Protein AF-A0A2V7EN16-F1 (afdb_monomer)

Solvent-accessible surface area (backbone atoms only — not comparable to full-atom values): 5586 Å² total; per-residue (Å²): 133,82,66,64,67,80,48,79,71,51,72,68,52,30,48,32,46,41,73,71,68,46,59,67,83,58,54,55,36,51,78,79,33,68,69,55,37,56,53,24,54,51,41,35,49,50,54,56,56,60,70,67,51,82,79,87,70,80,61,92,66,48,67,58,62,50,55,75,69,56,84,74,79,75,79,86,78,72,98,69,72,83,82,93,79,132

Secondary structure (DSSP, 8-state):
---GGGSPPPHHHHHHHHTT-S-HHHHTHHHH-HHHHHHHHHHHHHHHHHTTSPP-PPPTTHHHHHHTT--PPPP-----PPPS--

Radius of gyration: 27.63 Å; Cα contacts (8 Å, |Δi|>4): 37; chains: 1; bounding box: 75×45×47 Å

Foldseek 3Di:
DDDCLPDADDLVLLLCVLVVNHPPSNVVSCVPDPVSVVSSVVNVVVVVVVVPDDDDDDDPCPVVVVVVPDDDDDDPDDPDDPDPDD

Sequence (86 aa):
MTDLRLQHLTPDETELWAQGLLPAARELHLASCGECRVVGDRERKLFRELAQLPRFAPEFGFVERIMARVRIPTPSGSH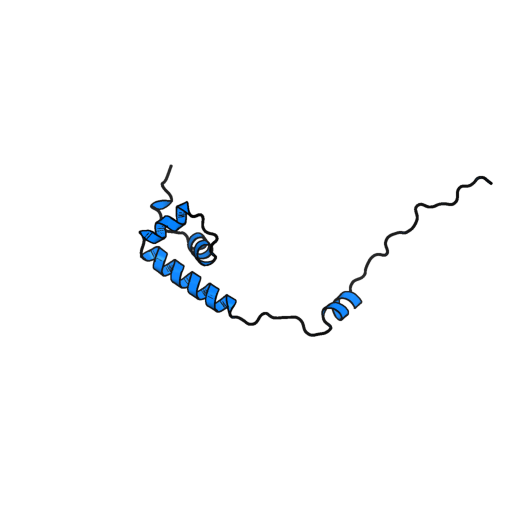LGPDPDS

pLDDT: mean 87.06, std 13.29, range [46.19, 97.75]

Structure (mmCIF, N/CA/C/O backbone):
data_AF-A0A2V7EN16-F1
#
_entry.id   AF-A0A2V7EN16-F1
#
loop_
_atom_site.group_PDB
_atom_site.id
_atom_site.type_symbol
_atom_site.label_atom_id
_atom_site.label_alt_id
_atom_site.label_comp_id
_atom_site.label_asym_id
_atom_site.label_entity_id
_atom_site.label_seq_id
_atom_site.pdbx_PDB_ins_code
_atom_site.Cartn_x
_atom_site.Cartn_y
_atom_site.Cartn_z
_atom_site.occupancy
_atom_site.B_iso_or_equiv
_atom_site.auth_seq_id
_atom_site.auth_comp_id
_atom_site.auth_asym_id
_atom_site.auth_atom_id
_atom_site.pdbx_PDB_model_num
ATOM 1 N N . MET A 1 1 ? 12.831 20.290 -17.097 1.00 46.19 1 MET A N 1
ATOM 2 C CA . MET A 1 1 ? 11.934 19.306 -16.455 1.00 46.19 1 MET A CA 1
ATOM 3 C C . MET A 1 1 ? 12.697 18.001 -16.354 1.00 46.19 1 MET A C 1
ATOM 5 O O . MET A 1 1 ? 13.063 17.466 -17.391 1.00 46.19 1 MET A O 1
ATOM 9 N N . THR A 1 2 ? 13.034 17.558 -15.146 1.00 64.25 2 THR A N 1
ATOM 10 C CA . THR A 1 2 ? 13.813 16.329 -14.935 1.00 64.25 2 THR A CA 1
ATOM 11 C C . THR A 1 2 ? 12.926 15.113 -15.178 1.00 64.25 2 THR A C 1
ATOM 13 O O . THR A 1 2 ? 11.816 15.061 -14.650 1.00 64.25 2 THR A O 1
ATOM 16 N N . ASP A 1 3 ? 13.388 14.151 -15.977 1.00 73.00 3 ASP A N 1
ATOM 17 C CA . ASP A 1 3 ? 12.645 12.911 -16.192 1.00 73.00 3 ASP A CA 1
ATOM 18 C C . ASP A 1 3 ? 12.756 12.031 -14.945 1.00 73.00 3 ASP A C 1
ATOM 20 O O . ASP A 1 3 ? 13.778 11.387 -14.695 1.00 73.00 3 ASP A O 1
ATOM 24 N N . LEU A 1 4 ? 11.690 12.027 -14.146 1.00 72.06 4 LEU A N 1
ATOM 25 C CA . LEU A 1 4 ? 11.607 11.220 -12.936 1.00 72.06 4 LEU A CA 1
ATOM 26 C C . LEU A 1 4 ? 11.789 9.733 -13.252 1.00 72.06 4 LEU A C 1
ATOM 28 O O . LEU A 1 4 ? 12.370 9.034 -12.435 1.00 72.06 4 LEU A O 1
ATOM 32 N N . ARG A 1 5 ? 11.418 9.242 -14.447 1.00 69.75 5 ARG A N 1
ATOM 33 C CA . ARG A 1 5 ? 11.573 7.821 -14.818 1.00 69.75 5 ARG A CA 1
ATOM 34 C C . ARG A 1 5 ? 13.020 7.344 -14.861 1.00 69.75 5 ARG A C 1
ATOM 36 O O . ARG A 1 5 ? 13.250 6.144 -14.716 1.00 69.75 5 ARG A O 1
ATOM 43 N N . LEU A 1 6 ? 13.970 8.258 -15.044 1.00 76.00 6 LEU A N 1
ATOM 44 C CA . LEU A 1 6 ? 15.402 7.954 -15.064 1.00 76.00 6 LEU A CA 1
ATOM 45 C C . LEU A 1 6 ? 16.015 7.913 -13.661 1.00 76.00 6 LEU A C 1
ATOM 47 O O . LEU A 1 6 ? 17.120 7.408 -13.491 1.00 76.00 6 LEU A O 1
ATOM 51 N N . GLN A 1 7 ? 15.306 8.425 -12.655 1.00 89.88 7 GLN A N 1
ATOM 52 C CA . GLN A 1 7 ? 15.740 8.366 -11.266 1.00 89.88 7 GLN A CA 1
ATOM 53 C C . GLN A 1 7 ? 15.289 7.047 -10.640 1.00 89.88 7 GLN A C 1
ATOM 55 O O . GLN A 1 7 ? 14.193 6.556 -10.935 1.00 89.88 7 GLN A O 1
ATOM 60 N N . HIS A 1 8 ? 16.113 6.504 -9.746 1.00 95.00 8 HIS A N 1
ATOM 61 C CA . HIS A 1 8 ? 15.710 5.397 -8.884 1.00 95.00 8 HIS A CA 1
ATOM 62 C C . HIS A 1 8 ? 14.491 5.780 -8.043 1.00 95.00 8 HIS A C 1
ATOM 64 O O . HIS A 1 8 ? 14.266 6.960 -7.761 1.00 95.00 8 HIS A O 1
ATOM 70 N N . LEU A 1 9 ? 13.702 4.774 -7.669 1.00 95.44 9 LEU A N 1
ATOM 71 C CA . LEU A 1 9 ? 12.598 4.970 -6.739 1.00 95.44 9 LEU A CA 1
ATOM 72 C C . LEU A 1 9 ? 13.132 5.372 -5.363 1.00 95.44 9 LEU A C 1
ATOM 74 O O . LEU A 1 9 ? 14.120 4.803 -4.887 1.00 95.44 9 LEU A O 1
ATOM 78 N N . THR A 1 10 ? 12.465 6.325 -4.724 1.00 95.69 10 THR A N 1
ATOM 79 C CA . THR A 1 10 ? 12.689 6.619 -3.305 1.00 95.69 10 THR A CA 1
ATOM 80 C C . THR A 1 10 ? 12.163 5.471 -2.428 1.00 95.69 10 THR A C 1
ATOM 82 O O . THR A 1 10 ? 11.374 4.649 -2.904 1.00 95.69 10 THR A O 1
ATOM 85 N N . PRO A 1 11 ? 12.552 5.404 -1.140 1.00 94.75 11 PRO A N 1
ATOM 86 C CA . PRO A 1 11 ? 11.986 4.428 -0.208 1.00 94.75 11 PRO A CA 1
ATOM 87 C C . PRO A 1 11 ? 10.449 4.456 -0.177 1.00 94.75 11 PRO A C 1
ATOM 89 O O . PRO A 1 11 ? 9.816 3.424 -0.393 1.00 94.75 11 PRO A O 1
ATOM 92 N N . ASP A 1 12 ? 9.851 5.643 -0.050 1.00 96.50 12 ASP A N 1
ATOM 93 C CA . ASP A 1 12 ? 8.394 5.817 -0.046 1.00 96.50 12 ASP A CA 1
ATOM 94 C C . ASP A 1 12 ? 7.752 5.312 -1.351 1.00 96.50 12 ASP A C 1
ATOM 96 O O . ASP A 1 12 ? 6.716 4.652 -1.332 1.00 96.50 12 ASP A O 1
ATOM 100 N N . GLU A 1 13 ? 8.375 5.562 -2.510 1.00 96.75 13 GLU A N 1
ATOM 101 C CA . GLU A 1 13 ? 7.884 5.046 -3.794 1.00 96.75 13 GLU A CA 1
ATOM 102 C C . GLU A 1 13 ? 7.970 3.510 -3.872 1.00 96.75 13 GLU A C 1
ATOM 104 O O . GLU A 1 13 ? 7.064 2.869 -4.414 1.00 96.75 13 GLU A O 1
ATOM 109 N N . THR A 1 14 ? 9.028 2.896 -3.326 1.00 96.56 14 THR A N 1
ATOM 110 C CA . THR A 1 14 ? 9.129 1.426 -3.258 1.00 96.56 14 THR A CA 1
ATOM 111 C C . THR A 1 14 ? 8.086 0.813 -2.324 1.00 96.56 14 THR A C 1
ATOM 113 O O . THR A 1 14 ? 7.520 -0.234 -2.650 1.00 96.56 14 THR A O 1
ATOM 116 N N . GLU A 1 15 ? 7.765 1.492 -1.223 1.00 96.38 15 GLU A N 1
ATOM 117 C CA . GLU A 1 15 ? 6.716 1.085 -0.289 1.00 96.38 15 GLU A CA 1
ATOM 118 C C . GLU A 1 15 ? 5.323 1.200 -0.932 1.00 96.38 15 GLU A C 1
ATOM 120 O O . GLU A 1 15 ? 4.526 0.258 -0.885 1.00 96.38 15 GLU A O 1
ATOM 125 N N . LEU A 1 16 ? 5.045 2.316 -1.617 1.00 97.06 16 LEU A N 1
ATOM 126 C CA . LEU A 1 16 ? 3.805 2.515 -2.373 1.00 97.06 16 LEU A CA 1
ATOM 127 C C . LEU A 1 16 ? 3.628 1.441 -3.448 1.00 97.06 16 LEU A C 1
ATOM 129 O O . LEU A 1 16 ? 2.525 0.926 -3.629 1.00 97.06 16 LEU A O 1
ATOM 133 N N . TRP A 1 17 ? 4.699 1.051 -4.143 1.00 96.31 17 TRP A N 1
ATOM 134 C CA . TRP A 1 17 ? 4.627 -0.031 -5.129 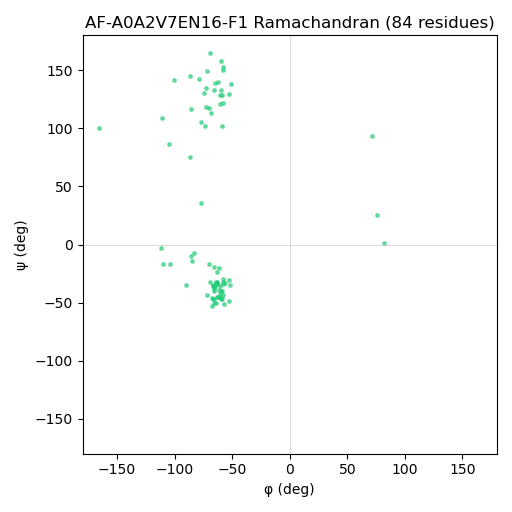1.00 96.31 17 TRP A CA 1
ATOM 135 C C . TRP A 1 17 ? 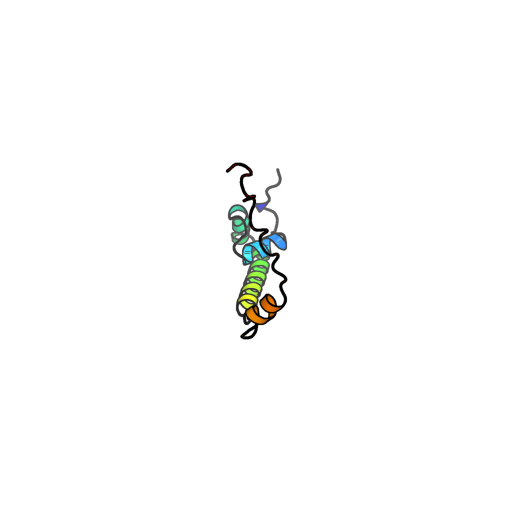4.309 -1.383 -4.488 1.00 96.31 17 TRP A C 1
ATOM 137 O O . TRP A 1 17 ? 3.526 -2.173 -5.027 1.00 96.31 17 TRP A O 1
ATOM 147 N N . ALA A 1 18 ? 4.899 -1.665 -3.328 1.00 96.06 18 ALA A N 1
ATOM 148 C CA . ALA A 1 18 ? 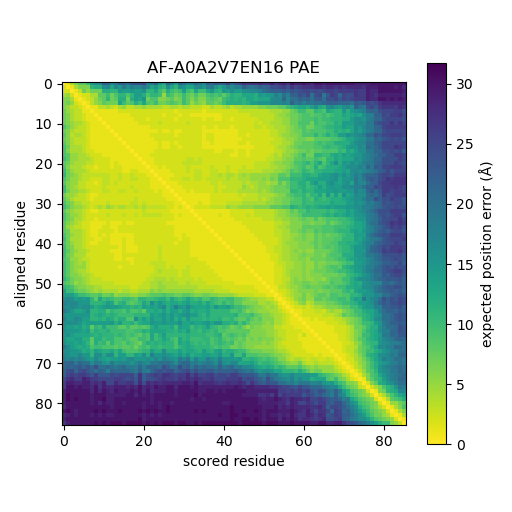4.643 -2.899 -2.599 1.00 96.06 18 ALA A CA 1
ATOM 149 C C . ALA A 1 18 ? 3.185 -3.010 -2.132 1.00 96.06 18 ALA A C 1
ATOM 151 O O . ALA A 1 18 ? 2.634 -4.114 -2.133 1.00 96.06 18 ALA A O 1
ATOM 152 N N . GLN A 1 19 ? 2.557 -1.874 -1.823 1.00 95.38 19 GLN A N 1
ATOM 153 C CA . GLN A 1 19 ? 1.141 -1.757 -1.462 1.00 95.38 19 GLN A CA 1
ATOM 154 C C . GLN A 1 19 ? 0.190 -1.684 -2.674 1.00 95.38 19 GLN A C 1
ATOM 156 O O . GLN A 1 19 ? -1.025 -1.740 -2.496 1.00 95.38 19 GLN A O 1
ATOM 161 N N . GLY A 1 20 ? 0.711 -1.580 -3.904 1.00 94.88 20 GLY A N 1
ATOM 162 C CA . GLY A 1 20 ? -0.095 -1.430 -5.124 1.00 94.88 20 GLY A CA 1
ATOM 163 C C . GLY A 1 20 ? -0.676 -0.024 -5.326 1.00 94.88 20 GLY A C 1
ATOM 164 O O . GLY A 1 20 ? -1.709 0.128 -5.974 1.00 94.88 20 GLY A O 1
ATOM 165 N N . LEU A 1 21 ? -0.034 0.993 -4.748 1.00 96.31 21 LEU A N 1
ATOM 166 C CA . LEU A 1 21 ? -0.466 2.394 -4.746 1.00 96.31 21 LEU A CA 1
ATOM 167 C C . LEU A 1 21 ? 0.444 3.313 -5.579 1.00 96.31 21 LEU A C 1
ATOM 169 O O . LEU A 1 21 ? 0.169 4.508 -5.692 1.00 96.31 21 LEU A O 1
ATOM 173 N N . LEU A 1 22 ? 1.534 2.792 -6.155 1.00 95.81 22 LEU A N 1
ATOM 174 C CA . LEU A 1 22 ? 2.446 3.600 -6.965 1.00 95.81 22 LEU A CA 1
ATOM 175 C C . LEU A 1 22 ? 1.803 3.942 -8.325 1.00 95.81 22 LEU A C 1
ATOM 177 O O . LEU A 1 22 ? 1.263 3.060 -8.991 1.00 95.81 22 LEU A O 1
ATOM 181 N N . PRO A 1 23 ? 1.876 5.198 -8.806 1.00 93.44 23 PRO A N 1
ATOM 182 C CA . PRO A 1 23 ? 1.357 5.544 -10.125 1.00 93.44 23 PRO A CA 1
ATOM 183 C C . PRO A 1 23 ? 2.038 4.749 -11.250 1.00 93.44 23 PRO A C 1
ATOM 185 O O . PRO A 1 23 ? 3.266 4.730 -11.347 1.00 93.44 23 PRO A O 1
ATOM 188 N N . ALA A 1 24 ? 1.249 4.190 -12.175 1.00 89.56 24 ALA A N 1
ATOM 189 C CA . ALA A 1 24 ? 1.719 3.321 -13.267 1.00 89.56 24 ALA A CA 1
ATOM 190 C C . ALA A 1 24 ? 2.873 3.913 -14.103 1.00 89.56 24 ALA A C 1
ATOM 192 O O . ALA A 1 24 ? 3.781 3.207 -14.543 1.00 89.56 24 ALA A O 1
ATOM 193 N N . ALA A 1 25 ? 2.878 5.237 -14.302 1.00 87.38 25 ALA A N 1
ATOM 194 C CA . ALA A 1 25 ? 3.950 5.936 -15.009 1.00 87.38 25 ALA A CA 1
ATOM 195 C C . ALA A 1 25 ? 5.329 5.718 -14.367 1.00 87.38 25 ALA A C 1
ATOM 197 O O . ALA A 1 25 ? 6.336 5.701 -15.083 1.00 87.38 25 ALA A O 1
ATOM 198 N N . ARG A 1 26 ? 5.354 5.567 -13.041 1.00 90.56 26 ARG A N 1
ATOM 199 C CA . ARG A 1 26 ? 6.545 5.365 -12.228 1.00 90.56 26 ARG A CA 1
ATOM 200 C C . ARG A 1 26 ? 6.877 3.885 -12.057 1.00 90.56 26 ARG A C 1
ATOM 202 O O . ARG A 1 26 ? 8.052 3.537 -12.118 1.00 90.56 26 ARG A O 1
ATOM 209 N N . GLU A 1 27 ? 5.863 3.022 -11.975 1.00 90.94 27 GLU A N 1
ATOM 210 C CA . GLU A 1 27 ? 6.036 1.560 -11.939 1.00 90.94 27 GLU A CA 1
ATOM 211 C C . GLU A 1 27 ? 6.824 1.024 -13.138 1.00 90.94 27 GLU A C 1
ATOM 213 O O . GLU A 1 27 ? 7.607 0.086 -12.990 1.00 90.94 27 GLU A O 1
ATOM 218 N N . LEU A 1 28 ? 6.686 1.657 -14.311 1.00 91.31 28 LEU A N 1
ATOM 219 C CA . LEU A 1 28 ? 7.427 1.285 -15.520 1.00 91.31 28 LEU A CA 1
ATOM 220 C C . LEU A 1 28 ? 8.950 1.220 -15.293 1.00 91.31 28 LEU A C 1
ATOM 222 O O . LEU A 1 28 ? 9.620 0.394 -15.908 1.00 91.31 28 LEU A O 1
ATOM 226 N N . HIS A 1 29 ? 9.499 2.025 -14.375 1.00 94.00 29 HIS A N 1
ATOM 227 C CA . HIS A 1 29 ? 10.924 2.003 -14.028 1.00 94.00 29 HIS A CA 1
ATOM 228 C C . HIS A 1 29 ? 11.398 0.621 -13.533 1.00 94.00 29 HIS A C 1
ATOM 230 O O . HIS A 1 29 ? 12.515 0.196 -13.830 1.00 94.00 29 HIS A O 1
ATOM 236 N N . LEU A 1 30 ? 10.540 -0.128 -12.834 1.00 92.94 30 LEU A N 1
ATOM 237 C CA . LEU A 1 30 ? 10.857 -1.461 -12.302 1.00 92.94 30 LEU A CA 1
ATOM 238 C C . LEU A 1 30 ? 11.002 -2.525 -13.399 1.00 92.94 30 LEU A C 1
ATOM 240 O O . LEU A 1 30 ? 11.563 -3.599 -13.1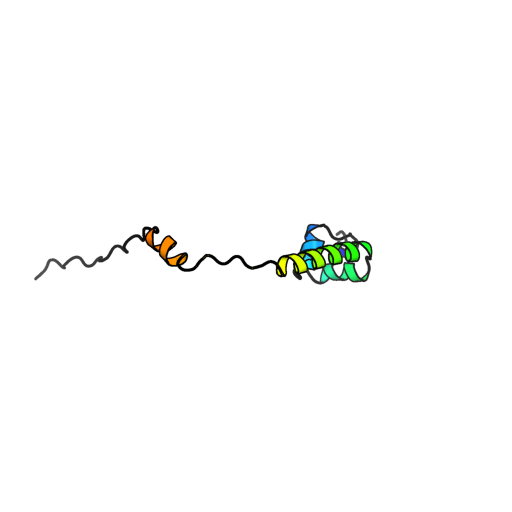55 1.00 92.94 30 LEU A O 1
ATOM 244 N N . ALA A 1 31 ? 10.516 -2.248 -14.614 1.00 91.31 31 ALA A N 1
ATOM 245 C CA . ALA A 1 31 ? 10.751 -3.098 -15.775 1.00 91.31 31 ALA A CA 1
ATOM 246 C C . ALA A 1 31 ? 12.222 -3.054 -16.226 1.00 91.31 31 ALA A C 1
ATOM 248 O O . ALA A 1 31 ? 12.734 -4.069 -16.692 1.00 91.31 31 ALA A O 1
ATOM 249 N N . SER A 1 32 ? 12.897 -1.914 -16.044 1.00 90.94 32 SER A N 1
ATOM 250 C CA . SER A 1 32 ? 14.258 -1.660 -16.533 1.00 90.94 32 SER A CA 1
ATOM 251 C C . SER A 1 32 ? 15.331 -1.567 -15.442 1.00 90.94 32 SER A C 1
ATOM 253 O O . SER A 1 32 ? 16.510 -1.676 -15.762 1.00 90.94 32 SER A O 1
ATOM 255 N N . CYS A 1 33 ? 14.964 -1.372 -14.171 1.00 95.38 33 CYS A N 1
ATOM 256 C CA . CYS A 1 33 ? 15.915 -1.211 -13.068 1.00 95.38 33 CYS A CA 1
ATOM 257 C C . CYS A 1 33 ? 15.892 -2.405 -12.102 1.00 95.38 33 CYS A C 1
ATOM 259 O O . CYS A 1 33 ? 14.950 -2.585 -11.325 1.00 95.38 33 CYS A O 1
ATOM 261 N N . GLY A 1 34 ? 16.957 -3.215 -12.132 1.00 95.12 34 GLY A N 1
ATOM 262 C CA . GLY A 1 34 ? 17.105 -4.389 -11.266 1.00 95.12 34 GLY A CA 1
ATOM 263 C C . GLY A 1 34 ? 17.228 -4.043 -9.780 1.00 95.12 34 GLY A C 1
ATOM 264 O O . GLY A 1 34 ? 16.661 -4.742 -8.946 1.00 95.12 34 GLY A O 1
ATOM 265 N N . GLU A 1 35 ? 17.902 -2.941 -9.442 1.00 95.50 35 GLU A N 1
ATOM 266 C CA . GLU A 1 35 ? 18.082 -2.508 -8.049 1.00 95.50 35 GLU A CA 1
ATOM 267 C C . GLU A 1 35 ? 16.748 -2.146 -7.393 1.00 95.50 35 GLU A C 1
ATOM 269 O O . GLU A 1 35 ? 16.406 -2.682 -6.337 1.00 95.50 35 GLU A O 1
ATOM 274 N N . CYS A 1 36 ? 15.940 -1.312 -8.055 1.00 96.62 36 CYS A N 1
ATOM 275 C CA . CYS A 1 36 ? 14.617 -0.952 -7.550 1.00 96.62 36 CYS A CA 1
ATOM 276 C C . CYS A 1 36 ? 13.683 -2.165 -7.485 1.00 96.62 36 CYS A C 1
ATOM 278 O O . CYS A 1 36 ? 12.872 -2.249 -6.564 1.00 96.62 36 CYS A O 1
ATOM 280 N N . ARG A 1 37 ? 13.816 -3.130 -8.408 1.00 96.06 37 ARG A N 1
ATOM 281 C CA . ARG A 1 37 ? 13.050 -4.382 -8.349 1.00 96.06 37 ARG A CA 1
ATOM 282 C C . ARG A 1 37 ? 13.397 -5.199 -7.106 1.00 96.06 37 ARG A C 1
ATOM 284 O O . ARG A 1 37 ? 12.490 -5.638 -6.411 1.00 96.06 37 ARG A O 1
ATOM 291 N N . VAL A 1 38 ? 14.684 -5.350 -6.786 1.00 97.62 38 VAL A N 1
ATOM 292 C CA . VAL A 1 38 ? 15.125 -6.079 -5.584 1.00 97.62 38 VAL A CA 1
ATOM 293 C C . VAL A 1 38 ? 14.592 -5.428 -4.307 1.00 97.62 38 VAL A C 1
ATOM 295 O O . VAL A 1 38 ? 14.145 -6.141 -3.409 1.00 97.62 38 VAL A O 1
ATOM 298 N N . VAL A 1 39 ? 14.628 -4.096 -4.214 1.00 97.44 39 VAL A N 1
ATOM 299 C CA . VAL A 1 39 ? 14.083 -3.371 -3.054 1.00 97.44 39 VAL A CA 1
ATOM 300 C C . VAL A 1 39 ? 12.565 -3.545 -2.976 1.00 97.44 39 VAL A C 1
ATOM 302 O O . VAL A 1 39 ? 12.060 -3.986 -1.947 1.00 97.44 39 VAL A O 1
ATOM 305 N N . GLY A 1 40 ? 11.846 -3.309 -4.076 1.00 96.69 40 GLY A N 1
ATOM 306 C CA . GLY A 1 40 ? 10.393 -3.477 -4.124 1.00 96.69 40 GLY A CA 1
ATOM 307 C C . GLY A 1 40 ? 9.946 -4.894 -3.755 1.00 96.69 40 GLY A C 1
ATOM 308 O O . GLY A 1 40 ? 9.006 -5.065 -2.979 1.00 96.69 40 GLY A O 1
ATOM 309 N N . ASP A 1 41 ? 10.623 -5.932 -4.252 1.00 96.81 41 ASP A N 1
ATOM 310 C CA . ASP A 1 41 ? 10.281 -7.325 -3.939 1.00 96.81 41 ASP A CA 1
ATOM 311 C C . ASP A 1 41 ? 10.450 -7.649 -2.444 1.00 96.81 41 ASP A C 1
ATOM 313 O O . ASP A 1 41 ? 9.662 -8.429 -1.891 1.00 96.81 41 ASP A O 1
ATOM 317 N N . ARG A 1 42 ? 11.435 -7.031 -1.770 1.00 97.56 42 ARG A N 1
ATOM 318 C CA . ARG A 1 42 ? 11.606 -7.127 -0.309 1.00 97.56 42 ARG A CA 1
ATOM 319 C C . ARG A 1 42 ? 10.449 -6.459 0.427 1.00 97.56 42 ARG A C 1
ATOM 321 O O . ARG A 1 42 ? 9.860 -7.103 1.293 1.00 97.56 42 ARG A O 1
ATOM 328 N N . GLU A 1 43 ? 10.070 -5.247 0.032 1.00 97.44 43 GLU A N 1
ATOM 329 C CA . GLU A 1 43 ? 8.910 -4.542 0.597 1.00 97.44 43 GLU A CA 1
ATOM 330 C C . GLU A 1 43 ? 7.620 -5.359 0.413 1.00 97.44 43 GLU A C 1
ATOM 332 O O . GLU A 1 43 ? 6.881 -5.632 1.358 1.00 97.44 43 GLU A O 1
ATOM 337 N N . ARG A 1 44 ? 7.374 -5.885 -0.792 1.00 96.88 44 ARG A N 1
ATOM 338 C CA . ARG A 1 44 ? 6.194 -6.720 -1.072 1.00 96.88 44 ARG A CA 1
ATOM 339 C C . ARG A 1 44 ? 6.188 -8.019 -0.269 1.00 96.88 44 ARG A C 1
ATOM 341 O O . ARG A 1 44 ? 5.121 -8.557 0.040 1.00 96.88 44 ARG A O 1
ATOM 348 N N . LYS A 1 45 ? 7.357 -8.592 0.020 1.00 97.75 45 LYS A N 1
ATOM 349 C CA . LYS A 1 45 ? 7.462 -9.741 0.925 1.00 97.75 45 LYS A CA 1
ATOM 350 C C . LYS A 1 45 ? 7.068 -9.336 2.349 1.00 97.75 45 LYS A C 1
ATOM 352 O O . LYS A 1 45 ? 6.231 -10.020 2.930 1.00 97.75 45 LYS A O 1
ATOM 357 N N . LEU A 1 46 ? 7.583 -8.214 2.851 1.00 96.38 46 LEU A N 1
ATOM 358 C CA . LEU A 1 46 ? 7.250 -7.689 4.177 1.00 96.38 46 LEU A CA 1
ATOM 359 C C . LEU A 1 46 ? 5.739 -7.463 4.340 1.00 96.38 46 LEU A C 1
ATOM 361 O O . LEU A 1 46 ? 5.140 -8.004 5.267 1.00 96.38 46 LEU A O 1
ATOM 365 N N . PHE A 1 47 ? 5.086 -6.761 3.409 1.00 95.75 47 PHE A N 1
ATOM 366 C CA . PHE A 1 47 ? 3.634 -6.541 3.480 1.00 95.75 47 PHE A CA 1
ATOM 367 C C . PHE A 1 47 ? 2.828 -7.846 3.463 1.00 95.75 47 PHE A C 1
ATOM 369 O O . PHE A 1 47 ? 1.818 -7.957 4.158 1.00 95.75 47 PHE A O 1
ATOM 376 N N . ARG A 1 48 ? 3.278 -8.863 2.715 1.00 95.31 48 ARG A N 1
ATOM 377 C CA . ARG A 1 48 ? 2.644 -10.191 2.723 1.00 95.31 48 ARG A CA 1
ATOM 378 C C . ARG A 1 48 ? 2.794 -10.908 4.061 1.00 95.31 48 ARG A C 1
ATOM 380 O O . ARG A 1 48 ? 1.882 -11.638 4.439 1.00 95.31 48 ARG A O 1
ATOM 387 N N . GLU A 1 49 ? 3.913 -10.740 4.754 1.00 96.31 49 GLU A N 1
ATOM 388 C CA . GLU A 1 49 ? 4.126 -11.300 6.095 1.00 96.31 49 GLU A CA 1
ATOM 389 C C . GLU A 1 49 ? 3.280 -10.558 7.138 1.00 96.31 49 GLU A C 1
ATOM 391 O O . GLU A 1 49 ? 2.588 -11.194 7.931 1.00 96.31 49 GLU A O 1
ATOM 396 N N . LEU A 1 50 ? 3.230 -9.224 7.072 1.00 94.31 50 LEU A N 1
ATOM 397 C CA . LEU A 1 50 ? 2.377 -8.407 7.941 1.00 94.31 50 LEU A CA 1
ATOM 398 C C . LEU A 1 50 ? 0.886 -8.727 7.758 1.00 94.31 50 LEU A C 1
ATOM 400 O O . LEU A 1 50 ? 0.147 -8.808 8.737 1.00 94.31 50 LEU A O 1
ATOM 404 N N . ALA A 1 51 ? 0.441 -8.969 6.523 1.00 91.69 51 ALA A N 1
ATOM 405 C CA . ALA A 1 51 ? -0.944 -9.333 6.226 1.00 91.69 51 ALA A CA 1
ATOM 406 C C . ALA A 1 51 ? -1.363 -10.705 6.791 1.00 91.69 51 ALA A C 1
ATOM 408 O O . ALA A 1 51 ? -2.559 -10.968 6.915 1.00 91.69 51 ALA A O 1
ATOM 409 N N . GLN A 1 52 ? -0.403 -11.575 7.126 1.00 93.75 52 GLN A N 1
ATOM 410 C CA . GLN A 1 52 ? -0.659 -12.879 7.750 1.00 93.75 52 GLN A CA 1
ATOM 411 C C . GLN A 1 52 ? -0.770 -12.799 9.275 1.00 93.75 52 GLN A C 1
ATOM 413 O O . GLN A 1 52 ? -1.155 -13.785 9.907 1.00 93.75 52 GLN A O 1
ATOM 418 N N . LEU A 1 53 ? 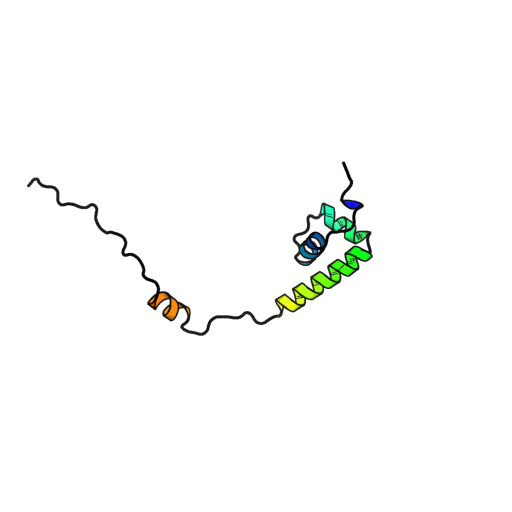-0.433 -11.656 9.880 1.00 93.56 53 LEU A N 1
ATOM 419 C CA . LEU A 1 53 ? -0.529 -11.501 11.324 1.00 93.56 53 LEU A CA 1
ATOM 420 C C . LEU A 1 53 ? -1.988 -11.650 11.783 1.00 93.56 53 LEU A C 1
ATOM 422 O O . LEU A 1 53 ? -2.902 -11.139 11.123 1.00 93.56 53 LEU A O 1
ATOM 426 N N . PRO A 1 54 ? -2.231 -12.322 12.925 1.00 90.38 54 PRO A N 1
ATOM 427 C CA . PRO A 1 54 ? -3.559 -12.402 13.503 1.00 90.38 54 PRO A CA 1
ATOM 428 C C . PRO A 1 54 ? -4.152 -11.007 13.674 1.00 90.38 54 PRO A C 1
ATOM 430 O O . PRO A 1 54 ? -3.534 -10.112 14.255 1.00 90.38 54 PRO A O 1
ATOM 433 N N . ARG A 1 55 ? -5.380 -10.822 13.190 1.00 84.19 55 ARG A N 1
ATOM 434 C CA . ARG A 1 55 ? -6.132 -9.609 13.497 1.00 84.19 55 ARG A CA 1
ATOM 435 C C . ARG A 1 55 ? -6.509 -9.661 14.969 1.00 84.19 55 ARG A C 1
ATOM 437 O O . ARG A 1 55 ? -7.254 -10.545 15.386 1.00 84.19 55 ARG A O 1
ATOM 444 N N . PHE A 1 56 ? -6.008 -8.711 15.744 1.00 85.44 56 PHE A N 1
ATOM 445 C CA . PHE A 1 56 ? -6.457 -8.528 17.113 1.00 85.44 56 PHE A CA 1
ATOM 446 C C . PHE A 1 56 ? -7.903 -8.034 17.086 1.00 85.44 56 PHE A C 1
ATOM 448 O O . PHE A 1 56 ? -8.187 -6.933 16.614 1.00 85.44 56 PHE A O 1
ATOM 455 N N . ALA A 1 57 ? -8.819 -8.869 17.563 1.00 85.31 57 ALA A N 1
ATOM 456 C CA . ALA A 1 57 ? -10.189 -8.477 17.840 1.00 85.31 57 ALA A CA 1
ATOM 457 C C . ALA A 1 57 ? -10.331 -8.242 19.350 1.00 85.31 57 ALA A C 1
ATOM 459 O O . ALA A 1 57 ? -9.742 -8.992 20.135 1.00 85.31 57 ALA A O 1
ATOM 460 N N . PRO A 1 58 ? -11.095 -7.226 19.781 1.00 89.25 58 PRO A N 1
ATOM 461 C CA . PRO A 1 58 ? -11.439 -7.090 21.186 1.00 89.25 58 PRO A CA 1
ATOM 462 C C . PRO A 1 58 ? -12.177 -8.332 21.697 1.00 89.25 58 PRO A C 1
ATOM 464 O O . PRO A 1 58 ? -12.899 -8.991 20.948 1.00 89.25 58 PRO A O 1
ATOM 467 N N . GLU A 1 59 ? -12.022 -8.633 22.986 1.00 90.94 59 GLU A N 1
ATOM 468 C CA . GLU A 1 59 ? -12.763 -9.722 23.624 1.00 90.94 59 GLU A CA 1
ATOM 469 C C . GLU A 1 59 ? -14.280 -9.513 23.543 1.00 90.94 59 GLU A C 1
ATOM 471 O O . GLU A 1 59 ? -14.781 -8.385 23.456 1.00 90.94 59 GLU A O 1
ATOM 476 N N . PHE A 1 60 ? -15.024 -10.613 23.671 1.00 93.25 60 PHE A N 1
ATOM 477 C CA . PHE A 1 60 ? -16.474 -10.568 23.822 1.00 93.25 60 PHE A CA 1
ATOM 478 C C . PHE A 1 60 ? -16.889 -9.594 24.946 1.00 93.25 60 PHE A C 1
ATOM 480 O O . PHE A 1 60 ? -16.262 -9.509 26.012 1.00 93.25 60 PHE A O 1
ATOM 487 N N . GLY A 1 61 ? -17.943 -8.815 24.704 1.00 93.69 61 GLY A N 1
ATOM 488 C CA . GLY A 1 61 ? -18.425 -7.810 25.651 1.00 93.69 61 GLY A CA 1
ATOM 489 C C . GLY A 1 61 ? -17.667 -6.473 25.624 1.00 93.69 61 GLY A C 1
ATOM 490 O O . GLY A 1 61 ? -17.932 -5.611 26.465 1.00 93.69 61 GLY A O 1
ATOM 491 N N . PHE A 1 62 ? -16.665 -6.295 24.749 1.00 95.12 62 PHE A N 1
ATOM 492 C CA . PHE A 1 62 ? -15.878 -5.056 24.697 1.00 95.12 62 PHE A CA 1
ATOM 493 C C . PHE A 1 62 ? -16.746 -3.830 24.400 1.00 95.12 62 PHE A C 1
ATOM 495 O O . PHE A 1 62 ? -16.636 -2.825 25.104 1.00 95.12 62 PHE A O 1
ATOM 502 N N . VAL A 1 63 ? -17.625 -3.918 23.398 1.00 94.50 63 VAL A N 1
ATOM 503 C CA . VAL A 1 63 ? -18.497 -2.807 22.986 1.00 94.50 63 VAL A CA 1
ATOM 504 C C . VAL A 1 63 ? -19.404 -2.397 24.141 1.00 94.50 63 VAL A C 1
ATOM 506 O O . VAL A 1 63 ? -19.496 -1.219 24.467 1.00 94.50 63 VAL A O 1
ATOM 509 N N . GLU A 1 64 ? -19.999 -3.364 24.825 1.00 95.12 64 GLU A N 1
ATOM 510 C CA . GLU A 1 64 ? -20.897 -3.162 25.956 1.00 95.12 64 GLU A CA 1
ATOM 511 C C . GLU A 1 64 ? -20.174 -2.466 27.116 1.00 95.12 64 GLU A C 1
ATOM 513 O O . GLU A 1 64 ? -20.682 -1.490 27.673 1.00 95.12 64 GLU A O 1
ATOM 518 N N . ARG A 1 65 ? -18.949 -2.904 27.445 1.00 95.00 65 ARG A N 1
ATOM 519 C CA . ARG A 1 65 ? -18.121 -2.275 28.492 1.00 95.00 65 ARG A CA 1
ATOM 520 C C . ARG A 1 65 ? -17.705 -0.847 28.140 1.00 95.00 65 ARG A C 1
ATOM 522 O O . ARG A 1 65 ? -17.607 -0.012 29.041 1.00 95.00 65 ARG A O 1
ATOM 529 N N . ILE A 1 66 ? -17.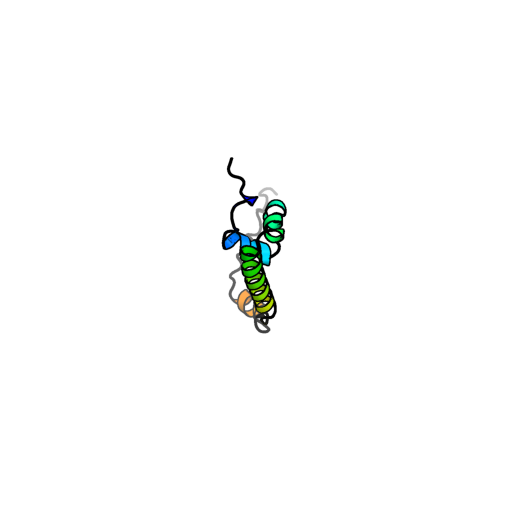441 -0.566 26.863 1.00 94.75 66 ILE A N 1
ATOM 530 C CA . ILE A 1 66 ? -17.159 0.793 26.384 1.00 94.75 66 ILE A CA 1
ATOM 531 C C . ILE A 1 66 ? -18.418 1.651 26.500 1.00 94.75 66 ILE A C 1
ATOM 533 O O . IL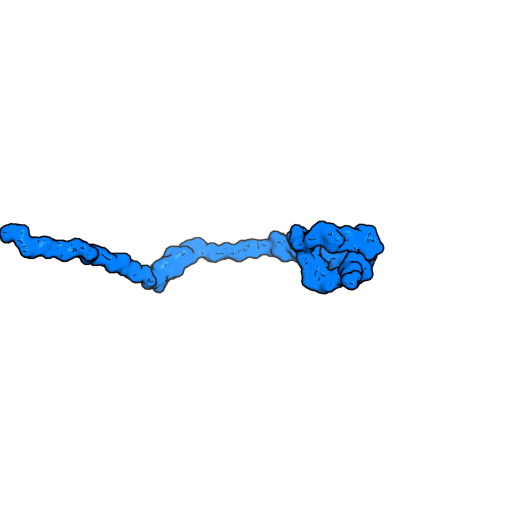E A 1 66 ? -18.384 2.694 27.152 1.00 94.75 66 ILE A O 1
ATOM 537 N N . MET A 1 67 ? -19.539 1.192 25.944 1.00 94.31 67 MET A N 1
ATOM 538 C CA . MET A 1 67 ? -20.791 1.950 25.911 1.00 94.31 67 MET A CA 1
ATOM 539 C C . MET A 1 67 ? -21.347 2.234 27.307 1.00 94.31 67 MET A C 1
ATOM 541 O O . MET A 1 67 ? -21.864 3.323 27.533 1.00 94.31 67 MET A O 1
ATOM 545 N N . ALA A 1 68 ? -21.147 1.338 28.277 1.00 94.50 68 ALA A N 1
ATOM 546 C CA . ALA A 1 68 ? -21.509 1.577 29.677 1.00 94.50 68 ALA A CA 1
ATOM 547 C C . ALA A 1 68 ? -20.777 2.775 30.319 1.00 94.50 68 ALA A C 1
ATOM 549 O O . ALA A 1 68 ? -21.219 3.297 31.342 1.00 94.50 68 ALA A O 1
ATOM 550 N N . ARG A 1 69 ? -19.644 3.207 29.752 1.00 93.12 69 ARG A N 1
ATOM 551 C CA . ARG A 1 69 ? -18.836 4.333 30.251 1.00 93.12 69 ARG A CA 1
ATOM 552 C C . ARG A 1 69 ? -18.995 5.605 29.424 1.00 93.12 69 ARG A C 1
ATOM 554 O O . ARG A 1 69 ? -18.616 6.678 29.896 1.00 93.12 69 ARG A O 1
ATOM 561 N N . VAL A 1 70 ? -19.525 5.505 28.208 1.00 93.50 70 VAL A N 1
ATOM 562 C CA . VAL A 1 70 ? -19.758 6.667 27.350 1.00 93.50 70 VAL A CA 1
ATOM 563 C C . VAL A 1 70 ? -20.942 7.453 27.906 1.00 93.50 70 VAL A C 1
ATOM 565 O O . VAL A 1 70 ? -22.066 6.962 27.968 1.00 93.50 70 VAL A O 1
ATOM 568 N N . ARG A 1 71 ? -20.700 8.706 28.301 1.00 89.38 71 ARG A N 1
ATOM 569 C CA . ARG A 1 71 ? -21.777 9.643 28.639 1.00 89.38 71 ARG A CA 1
ATOM 570 C C . ARG A 1 71 ? -22.385 10.150 27.340 1.00 89.38 71 ARG A C 1
ATOM 572 O O . ARG A 1 71 ? -21.766 10.961 26.658 1.00 89.38 71 ARG A O 1
ATOM 579 N N . ILE A 1 72 ? -23.572 9.665 27.000 1.00 83.94 72 ILE A N 1
ATOM 580 C CA . ILE A 1 72 ? -24.332 10.159 25.853 1.00 83.94 72 ILE A CA 1
ATOM 581 C C . ILE A 1 72 ? -25.136 11.374 26.332 1.00 83.94 72 ILE A C 1
ATOM 583 O O . ILE A 1 72 ? -25.972 11.213 27.225 1.00 83.94 72 ILE A O 1
ATOM 587 N N . PRO A 1 73 ? -24.889 12.586 25.801 1.00 81.25 73 PRO A N 1
ATOM 588 C CA . PRO A 1 73 ? -25.741 13.731 26.085 1.00 81.25 73 PRO A CA 1
ATOM 589 C C . PRO A 1 73 ? -27.166 13.405 25.642 1.00 81.25 73 PRO A C 1
ATOM 591 O O . PRO A 1 73 ? -27.378 12.973 24.507 1.00 81.25 73 PRO A O 1
ATOM 594 N N . THR A 1 74 ? -28.143 13.595 26.524 1.00 77.25 74 THR A N 1
ATOM 595 C CA . THR A 1 74 ? -29.546 13.519 26.129 1.00 77.25 74 THR A CA 1
ATOM 596 C C . THR A 1 74 ? -29.801 14.589 25.071 1.00 77.25 74 THR A C 1
ATOM 598 O O . THR A 1 74 ? -29.447 15.749 25.299 1.00 77.25 74 THR A O 1
ATOM 601 N N . PRO A 1 75 ? -30.395 14.243 23.914 1.00 74.31 75 PRO A N 1
ATOM 602 C CA . PRO A 1 75 ? -30.865 15.263 22.995 1.00 74.31 75 PRO A CA 1
ATOM 603 C C . PRO A 1 75 ? -31.857 16.142 23.758 1.00 74.31 75 PRO A C 1
ATOM 605 O O . PRO A 1 75 ? -32.829 15.639 24.323 1.00 74.31 75 PRO A O 1
ATOM 608 N N . SER A 1 76 ? -31.569 17.439 23.834 1.00 68.94 76 SER A N 1
ATOM 609 C CA . SER A 1 76 ? -32.432 18.428 24.473 1.00 68.94 76 SER A CA 1
ATOM 610 C C . SER A 1 76 ? -33.793 18.403 23.777 1.00 68.94 76 SER A C 1
ATOM 612 O O . SER A 1 76 ? -33.936 18.879 22.652 1.00 68.94 76 SER A O 1
ATOM 614 N N . GLY A 1 77 ? -34.780 17.772 24.408 1.00 63.53 77 GLY A N 1
ATOM 615 C CA . GLY A 1 77 ? -36.138 17.689 23.893 1.00 63.53 77 GLY A CA 1
ATOM 616 C C . GLY A 1 77 ? -36.924 18.979 24.135 1.00 63.53 77 GLY A C 1
ATOM 617 O O . GLY A 1 77 ? -36.812 19.587 25.193 1.00 63.53 77 GLY A O 1
ATOM 618 N N . SER A 1 78 ? -37.749 19.311 23.136 1.00 56.53 78 SER A N 1
ATOM 619 C CA . SER A 1 78 ? -38.876 20.259 23.078 1.00 56.53 78 SER A CA 1
ATOM 620 C C . SER A 1 78 ? -38.606 21.773 23.108 1.00 56.53 78 SER A C 1
ATOM 622 O O . SER A 1 78 ? -38.705 22.421 24.143 1.00 56.53 78 SER A O 1
ATOM 624 N N . HIS A 1 79 ? -38.510 22.363 21.909 1.00 59.84 79 HIS A N 1
ATOM 625 C CA . HIS A 1 79 ? -39.045 23.702 21.603 1.00 59.84 79 HIS A CA 1
ATOM 626 C C . HIS A 1 79 ? -40.582 23.682 21.403 1.00 59.84 79 HIS A C 1
ATOM 628 O O . HIS A 1 79 ? -41.103 24.394 20.552 1.00 59.84 79 HIS A O 1
ATOM 634 N N . LEU A 1 80 ? -41.327 22.858 22.148 1.00 62.94 80 LEU A N 1
ATOM 635 C CA . LEU A 1 80 ? -42.780 23.0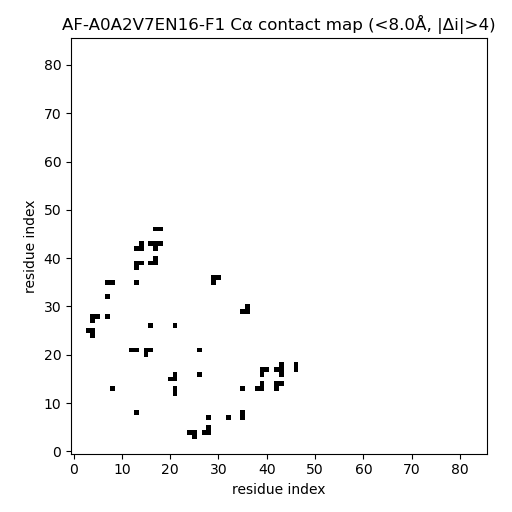22 22.265 1.00 62.94 80 LEU A CA 1
ATOM 636 C C . LEU A 1 80 ? -43.057 23.614 23.646 1.00 62.94 80 LEU A C 1
ATOM 638 O O . LEU A 1 80 ? -43.244 22.891 24.622 1.00 62.94 80 LEU A O 1
ATOM 642 N N . GLY A 1 81 ? -43.004 24.943 23.727 1.00 58.06 81 GLY A N 1
ATOM 643 C CA . GLY A 1 81 ? -43.670 25.664 24.807 1.00 58.06 81 GLY A CA 1
ATOM 644 C C . GLY A 1 81 ? -45.188 25.613 24.585 1.00 58.06 81 GLY A C 1
ATOM 645 O O . GLY A 1 81 ? -45.616 25.519 23.433 1.00 58.06 81 GLY A O 1
ATOM 646 N N . PRO A 1 82 ? -46.011 25.631 25.644 1.00 60.34 82 PRO A N 1
ATOM 647 C CA . PRO A 1 82 ? -47.455 25.758 25.487 1.00 60.34 82 PRO A CA 1
ATOM 648 C C . PRO A 1 82 ? -47.786 27.143 24.912 1.00 60.34 82 PRO A C 1
ATOM 650 O O . PRO A 1 82 ? -47.251 28.139 25.399 1.00 60.34 82 PRO A O 1
ATOM 653 N N . ASP A 1 83 ? -48.653 27.200 23.897 1.00 62.50 83 ASP A N 1
ATOM 654 C CA . ASP A 1 83 ? -49.262 28.450 23.425 1.00 62.50 83 ASP A CA 1
ATOM 655 C C . ASP A 1 83 ? -50.065 29.078 24.579 1.00 62.50 83 ASP A C 1
ATOM 657 O O . ASP A 1 83 ? -50.979 28.430 25.100 1.00 62.50 83 ASP A O 1
ATOM 661 N N . PRO A 1 84 ? -49.751 30.310 25.016 1.00 59.38 84 PRO A N 1
ATOM 662 C CA . PRO A 1 84 ? -50.572 31.031 25.970 1.00 59.38 84 PRO A CA 1
ATOM 663 C C . PRO A 1 84 ? -51.667 31.800 25.219 1.00 59.38 84 PRO A C 1
ATOM 665 O O . PRO A 1 84 ? -51.554 33.008 25.055 1.00 59.38 84 PRO A O 1
ATOM 668 N N . ASP A 1 85 ? -52.703 31.104 24.748 1.00 56.66 85 ASP A N 1
ATOM 669 C CA . ASP A 1 85 ? -54.033 31.704 24.550 1.00 56.66 85 ASP A CA 1
ATOM 670 C C . ASP A 1 85 ? -55.102 30.614 24.333 1.00 56.66 85 ASP A C 1
ATOM 672 O O . ASP A 1 85 ? -55.249 30.026 23.258 1.00 56.66 85 ASP A O 1
ATOM 676 N N . SER A 1 86 ? -55.851 30.308 25.392 1.00 53.28 86 SER A N 1
ATOM 677 C CA . SER A 1 86 ? -57.175 29.668 25.365 1.00 53.28 86 SER A CA 1
ATOM 678 C C . SER A 1 86 ? -57.962 30.105 26.589 1.00 53.28 86 SER A C 1
ATOM 680 O O . SER A 1 86 ? -57.360 30.131 27.687 1.00 53.28 86 SER A O 1
#

Mean predicted aligned error: 11.0 Å